Protein AF-A0A444HKR4-F1 (afdb_monomer_lite)

Secondary structure (DSSP, 8-state):
--TGGGTT--EEEEEEE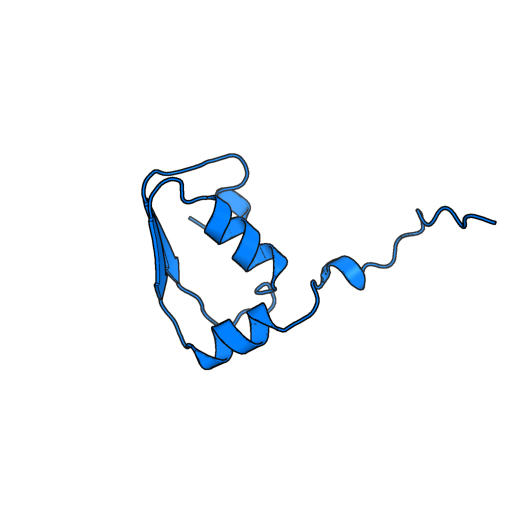E---TT--HHHHHHHHTTEEEEEEEEE-HHHHHHHHHSPPGGGG---S------

Radius of gyration: 14.67 Å; chains: 1; bounding box: 39×36×25 Å

Organism: Rhizobium leguminosarum (NCBI:txid384)

Foldseek 3Di:
DALVVCVPAADQEDEAEDDDDPPQALVSVVSRQRSHDNYYHYHYDPVSVVVRVPDDGPVVVDDDPPDDDDD

pLDDT: mean 88.63, std 10.52, range [41.53, 97.81]

Structure (mmCIF, N/CA/C/O backbone):
data_AF-A0A444HKR4-F1
#
_entry.id   AF-A0A444HKR4-F1
#
loop_
_atom_site.group_PDB
_atom_site.id
_atom_site.type_symbol
_atom_site.label_atom_id
_atom_site.label_alt_id
_atom_site.label_comp_id
_atom_site.label_asym_id
_atom_site.label_entity_id
_atom_site.label_seq_id
_atom_site.pdbx_PDB_ins_code
_atom_site.Cartn_x
_atom_site.Cartn_y
_atom_site.Cartn_z
_atom_site.occupancy
_atom_site.B_iso_or_equiv
_atom_site.auth_seq_id
_atom_site.auth_comp_id
_atom_site.auth_asym_id
_atom_site.auth_atom_id
_atom_site.pdbx_PDB_model_num
ATOM 1 N N . MET A 1 1 ? -14.144 2.588 -5.237 1.00 69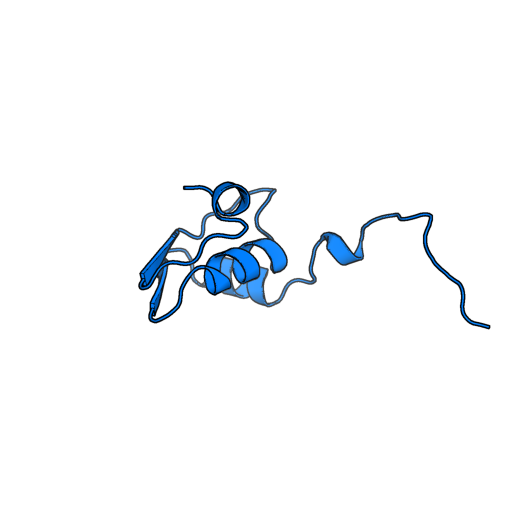.81 1 MET A N 1
ATOM 2 C CA . MET A 1 1 ? -13.559 3.865 -4.765 1.00 69.81 1 MET A CA 1
ATOM 3 C C . MET A 1 1 ? -12.084 3.877 -5.141 1.00 69.81 1 MET A C 1
ATOM 5 O O . MET A 1 1 ? -11.459 2.837 -4.999 1.00 69.81 1 ME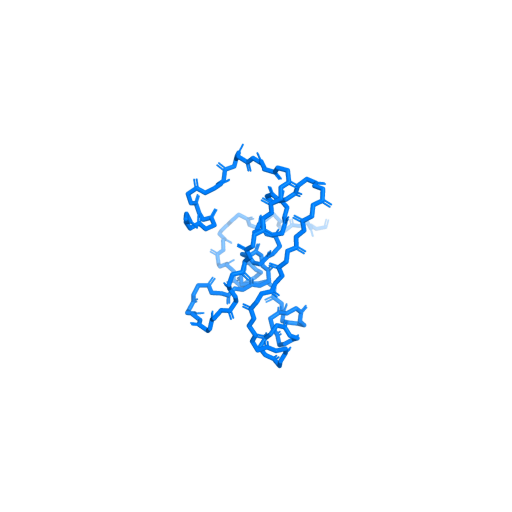T A O 1
ATOM 9 N N . SER A 1 2 ? -11.538 4.981 -5.665 1.00 85.88 2 SER A N 1
ATOM 10 C CA . SER A 1 2 ? -10.088 5.072 -5.905 1.00 85.88 2 SER A CA 1
ATOM 11 C C . SER A 1 2 ? -9.348 5.371 -4.601 1.00 85.88 2 SER A C 1
ATOM 13 O O . SER A 1 2 ? -9.928 5.964 -3.693 1.00 85.88 2 SER A O 1
ATOM 15 N N . VAL A 1 3 ? -8.065 5.009 -4.518 1.00 80.25 3 VAL A N 1
ATOM 16 C CA . VAL A 1 3 ? -7.219 5.273 -3.336 1.00 80.25 3 VAL A CA 1
ATOM 17 C C . VAL A 1 3 ? -7.226 6.758 -2.976 1.00 80.25 3 VAL A C 1
ATOM 19 O O . VAL A 1 3 ? -7.384 7.114 -1.814 1.00 80.25 3 VAL A O 1
ATOM 22 N N . HIS A 1 4 ? -7.158 7.625 -3.988 1.00 81.56 4 HIS A N 1
ATOM 23 C CA . HIS A 1 4 ? -7.221 9.070 -3.801 1.00 81.56 4 HIS A CA 1
ATOM 24 C C . HIS A 1 4 ? -8.547 9.530 -3.170 1.00 81.56 4 HIS A C 1
ATOM 26 O O . HIS A 1 4 ? -8.538 10.314 -2.230 1.00 81.56 4 HIS A O 1
ATOM 32 N N . LYS A 1 5 ? -9.691 8.977 -3.601 1.00 82.50 5 LYS A N 1
ATOM 33 C CA . LYS A 1 5 ? -11.004 9.286 -3.002 1.00 82.50 5 LYS A CA 1
ATOM 34 C C . LYS A 1 5 ? -11.194 8.698 -1.597 1.00 82.50 5 LYS A C 1
ATOM 36 O O . LYS A 1 5 ? -12.097 9.125 -0.893 1.00 82.50 5 LYS A O 1
ATOM 41 N N . ALA A 1 6 ? -10.373 7.726 -1.204 1.00 78.88 6 ALA A N 1
ATOM 42 C CA . ALA A 1 6 ? -10.403 7.094 0.113 1.00 78.88 6 ALA A CA 1
ATOM 43 C C . ALA A 1 6 ? -9.505 7.795 1.151 1.00 78.88 6 ALA A C 1
ATOM 45 O O . ALA A 1 6 ? -9.413 7.334 2.293 1.00 78.88 6 ALA A O 1
ATOM 46 N N . GLN A 1 7 ? -8.792 8.861 0.767 1.00 82.38 7 GLN A N 1
ATOM 47 C CA . GLN A 1 7 ? -7.911 9.594 1.675 1.00 82.38 7 GLN A CA 1
ATOM 48 C C . GLN A 1 7 ? -8.709 10.139 2.868 1.00 82.38 7 GLN A C 1
ATOM 50 O O . GLN A 1 7 ? -9.744 10.774 2.703 1.00 82.38 7 GLN A O 1
ATOM 55 N N . GLY A 1 8 ? -8.243 9.844 4.084 1.00 78.75 8 GLY A N 1
ATOM 56 C CA . GLY A 1 8 ? -8.930 10.214 5.330 1.00 78.75 8 GLY A CA 1
ATOM 57 C C . GLY A 1 8 ? -10.025 9.242 5.795 1.00 78.75 8 GLY A C 1
ATOM 58 O O . GLY A 1 8 ? -10.459 9.339 6.935 1.00 78.75 8 GLY A O 1
ATOM 59 N N . SER A 1 9 ? -10.427 8.259 4.982 1.00 87.00 9 SER A N 1
ATOM 60 C CA . SER A 1 9 ? -11.402 7.220 5.368 1.00 87.00 9 SER A CA 1
ATOM 61 C C . SER A 1 9 ? -10.730 5.892 5.730 1.00 87.00 9 SER A C 1
ATOM 63 O O . SER A 1 9 ? -9.706 5.553 5.147 1.00 87.00 9 SER A O 1
ATOM 65 N N . ALA A 1 10 ? -11.306 5.108 6.639 1.00 89.62 10 ALA A N 1
ATOM 66 C CA . ALA A 1 10 ? -10.838 3.758 6.963 1.00 89.62 10 ALA A CA 1
ATOM 67 C C . ALA A 1 10 ? -12.022 2.785 7.064 1.00 89.62 10 ALA A C 1
ATOM 69 O O . ALA A 1 10 ? -13.125 3.177 7.442 1.00 89.62 10 ALA A O 1
ATOM 70 N N . PHE A 1 11 ? -11.795 1.520 6.713 1.00 94.44 11 PHE A N 1
ATOM 71 C CA . PHE A 1 11 ? -12.824 0.485 6.626 1.00 94.44 11 PHE A CA 1
ATOM 72 C C . PHE A 1 11 ? -12.340 -0.784 7.320 1.00 94.44 11 PHE A C 1
ATOM 74 O O . PHE A 1 11 ? -11.164 -1.132 7.233 1.00 94.44 11 PHE A O 1
ATOM 81 N N . LYS A 1 12 ? -13.250 -1.525 7.965 1.00 95.88 12 LYS A N 1
ATOM 82 C CA . LYS A 1 12 ? -12.899 -2.790 8.637 1.00 95.88 12 LYS A CA 1
ATOM 83 C C . LYS A 1 12 ? -12.166 -3.756 7.706 1.00 95.88 12 LYS A C 1
ATOM 85 O O . LYS A 1 12 ? -11.134 -4.303 8.072 1.00 95.88 12 LYS A O 1
ATOM 90 N N . ARG A 1 13 ? -12.666 -3.924 6.481 1.00 97.25 13 ARG A N 1
ATOM 91 C CA . ARG A 1 13 ? -12.089 -4.822 5.475 1.00 97.25 13 ARG A CA 1
ATOM 92 C C . ARG A 1 13 ? -12.011 -4.123 4.124 1.00 97.25 13 ARG A C 1
ATOM 94 O O . ARG A 1 13 ? -12.964 -3.444 3.743 1.00 97.25 13 ARG A O 1
ATOM 101 N N . VAL A 1 14 ? -10.908 -4.308 3.403 1.00 96.00 14 VAL A N 1
ATOM 102 C CA . VAL A 1 14 ? -10.695 -3.743 2.060 1.00 96.00 14 VAL A CA 1
ATOM 103 C C . VAL A 1 14 ? -10.167 -4.797 1.089 1.00 96.00 14 VAL A C 1
ATOM 105 O O . VAL A 1 14 ? -9.351 -5.644 1.451 1.00 96.00 14 VAL A O 1
ATOM 108 N N . ILE A 1 15 ? -10.627 -4.720 -0.159 1.00 97.19 15 ILE A N 1
ATOM 109 C CA . ILE A 1 15 ? -10.108 -5.496 -1.290 1.00 97.19 15 ILE A CA 1
ATOM 110 C C . ILE A 1 15 ? -9.464 -4.501 -2.253 1.00 97.19 15 ILE A C 1
ATOM 112 O O . ILE A 1 15 ? -10.101 -3.522 -2.648 1.00 97.19 15 ILE A O 1
ATOM 116 N N . ILE A 1 16 ? -8.204 -4.736 -2.610 1.00 96.75 16 ILE A N 1
ATOM 117 C CA . ILE A 1 16 ? -7.394 -3.832 -3.425 1.00 96.75 16 ILE A CA 1
ATOM 118 C C . ILE A 1 16 ? -7.018 -4.566 -4.716 1.00 96.75 16 ILE A C 1
ATOM 120 O O . ILE A 1 16 ? -6.123 -5.414 -4.693 1.00 96.75 16 ILE A O 1
ATOM 124 N N . PRO A 1 17 ? -7.678 -4.262 -5.847 1.00 96.38 17 PRO A N 1
ATOM 125 C CA . PRO A 1 17 ? -7.205 -4.725 -7.140 1.00 96.38 17 PRO A CA 1
ATOM 126 C C . PRO A 1 17 ? -5.899 -3.999 -7.488 1.00 96.38 17 PRO A C 1
ATOM 128 O O . PRO A 1 17 ? -5.868 -2.769 -7.568 1.00 96.38 17 PRO A O 1
ATOM 131 N N . VAL A 1 18 ? -4.822 -4.757 -7.686 1.00 96.50 18 VAL A N 1
ATOM 132 C CA . VAL A 1 18 ? -3.516 -4.245 -8.110 1.00 96.50 18 VAL A CA 1
ATOM 133 C C . VAL A 1 18 ? -3.356 -4.532 -9.596 1.00 96.50 18 VAL A C 1
ATOM 135 O O . VAL A 1 18 ? -3.180 -5.673 -10.015 1.00 96.50 18 VAL A O 1
ATOM 138 N N . VAL A 1 19 ? -3.446 -3.472 -10.392 1.00 95.44 19 VAL A N 1
ATOM 139 C CA . VAL A 1 19 ? -3.313 -3.508 -11.850 1.00 95.44 19 VAL A CA 1
ATOM 140 C C . VAL A 1 19 ? -2.312 -2.452 -12.283 1.00 95.44 19 VAL A C 1
ATOM 142 O O . VAL A 1 19 ? -2.205 -1.403 -11.643 1.00 95.44 19 VAL A O 1
ATOM 145 N N . TRP A 1 20 ? -1.588 -2.717 -13.369 1.00 94.06 20 TRP A N 1
ATOM 146 C CA . TRP A 1 20 ? -0.597 -1.774 -13.871 1.00 94.06 20 TRP A CA 1
ATOM 147 C C . TRP A 1 20 ? -1.246 -0.422 -14.196 1.00 94.06 20 TRP A C 1
ATOM 149 O O . TRP A 1 20 ? -2.319 -0.348 -14.798 1.00 94.06 20 TRP A O 1
ATOM 159 N N . SER A 1 21 ? -0.598 0.661 -13.774 1.00 92.38 21 SER A N 1
ATOM 160 C CA . SER A 1 21 ? -1.040 2.031 -14.018 1.00 92.38 21 SER A CA 1
ATOM 161 C C . SER A 1 21 ? 0.139 2.979 -13.874 1.00 92.38 21 SER A C 1
ATOM 163 O O . SER A 1 21 ? 0.994 2.778 -13.019 1.00 92.38 21 SER A O 1
ATOM 165 N N . LYS A 1 22 ? 0.128 4.083 -14.628 1.00 89.12 22 LYS A N 1
ATOM 166 C CA . LYS A 1 22 ? 1.113 5.167 -14.476 1.00 89.12 22 LYS A CA 1
ATOM 167 C C . LYS A 1 22 ? 1.111 5.805 -13.082 1.00 89.12 22 LYS A C 1
ATOM 169 O O . LYS A 1 22 ? 2.075 6.462 -12.718 1.00 89.12 22 LYS A O 1
ATOM 174 N N . LEU A 1 23 ? 0.012 5.661 -12.339 1.00 88.75 23 LEU A N 1
ATOM 175 C CA . LEU A 1 23 ? -0.135 6.189 -10.980 1.00 88.75 23 LEU A CA 1
ATOM 176 C C . LEU A 1 23 ? 0.219 5.160 -9.901 1.00 88.75 23 LEU A C 1
ATOM 178 O O . LEU A 1 23 ? 0.253 5.512 -8.726 1.00 88.75 23 LEU A O 1
ATOM 182 N N . LEU A 1 24 ? 0.422 3.892 -10.275 1.00 92.75 24 LEU A N 1
ATOM 183 C CA . LEU A 1 24 ? 0.769 2.856 -9.317 1.00 92.75 24 LEU A CA 1
ATOM 184 C C . LEU A 1 24 ? 2.224 3.030 -8.892 1.00 92.75 24 LEU A C 1
ATOM 186 O O . LEU A 1 24 ? 3.141 2.844 -9.684 1.00 92.75 24 LEU A O 1
ATOM 190 N N . ASP A 1 25 ? 2.418 3.347 -7.619 1.00 93.69 25 ASP A N 1
ATOM 191 C CA . ASP A 1 25 ? 3.718 3.329 -6.970 1.00 93.69 25 ASP A CA 1
ATOM 192 C C . ASP A 1 25 ? 3.609 2.772 -5.543 1.00 93.69 25 ASP A C 1
ATOM 194 O O . ASP A 1 25 ? 2.515 2.485 -5.033 1.00 93.69 25 ASP A O 1
ATOM 198 N N . ARG A 1 26 ? 4.763 2.614 -4.883 1.00 93.56 26 ARG A N 1
ATOM 199 C CA . ARG A 1 26 ? 4.840 2.092 -3.513 1.00 93.56 26 ARG A CA 1
ATOM 200 C C . ARG A 1 26 ? 3.997 2.923 -2.535 1.00 93.56 26 ARG A C 1
ATOM 202 O O . ARG A 1 26 ? 3.344 2.358 -1.660 1.00 93.56 26 ARG A O 1
ATOM 209 N N . THR A 1 27 ? 3.969 4.248 -2.695 1.00 93.25 27 THR A N 1
ATOM 210 C CA . THR A 1 27 ? 3.208 5.163 -1.827 1.00 93.25 27 THR A CA 1
ATOM 211 C C . THR A 1 27 ? 1.704 4.984 -1.995 1.00 93.25 27 THR A C 1
ATOM 213 O O . THR A 1 27 ? 0.969 4.952 -1.004 1.00 93.25 27 THR A O 1
ATOM 216 N N . MET A 1 28 ? 1.225 4.837 -3.231 1.00 93.38 28 MET A N 1
ATOM 217 C CA . MET A 1 28 ? -0.184 4.608 -3.524 1.00 93.38 28 MET A CA 1
ATOM 218 C C . MET A 1 28 ? -0.635 3.257 -2.969 1.00 93.38 28 MET A C 1
ATOM 220 O O . MET A 1 28 ? -1.679 3.192 -2.316 1.00 93.38 28 MET A O 1
ATOM 224 N N . LEU A 1 29 ? 0.164 2.202 -3.162 1.00 94.94 29 LEU A N 1
ATOM 225 C CA . LEU A 1 29 ? -0.131 0.877 -2.617 1.00 94.94 29 LEU A CA 1
ATOM 226 C C . LEU A 1 29 ? -0.154 0.895 -1.080 1.00 94.94 29 LEU A C 1
ATOM 228 O O . LEU A 1 29 ? -1.113 0.413 -0.480 1.00 94.94 29 LEU A O 1
ATOM 232 N N . TYR A 1 30 ? 0.830 1.530 -0.438 1.00 93.81 30 TYR A N 1
ATOM 233 C CA . TYR A 1 30 ? 0.859 1.716 1.017 1.00 93.81 30 TYR A CA 1
ATOM 234 C C . TYR A 1 30 ? -0.370 2.484 1.528 1.00 93.81 30 TYR A C 1
ATOM 236 O O . TYR A 1 30 ? -1.026 2.079 2.490 1.00 93.81 30 TYR A O 1
ATOM 244 N N . THR A 1 31 ? -0.742 3.568 0.845 1.00 94.19 31 THR A N 1
ATOM 245 C CA . THR A 1 31 ? -1.928 4.361 1.195 1.00 94.19 31 THR A CA 1
ATOM 246 C C . THR A 1 31 ? -3.199 3.521 1.097 1.00 94.19 31 THR A C 1
ATOM 248 O O . THR A 1 31 ? -4.048 3.606 1.980 1.00 94.19 31 THR A O 1
ATOM 251 N N . ALA A 1 32 ? -3.324 2.685 0.062 1.00 94.94 32 ALA A N 1
ATOM 252 C CA . ALA A 1 32 ? -4.452 1.775 -0.110 1.00 94.94 32 ALA A CA 1
ATOM 253 C C . ALA A 1 32 ? -4.527 0.732 1.017 1.00 94.94 32 ALA A C 1
ATOM 255 O O . ALA A 1 32 ? -5.601 0.527 1.582 1.00 94.94 32 ALA A O 1
ATOM 256 N N . ILE A 1 33 ? -3.389 0.128 1.382 1.00 95.50 33 ILE A N 1
ATOM 257 C CA . ILE A 1 33 ? -3.285 -0.866 2.463 1.00 95.50 33 ILE A CA 1
ATOM 258 C C . ILE A 1 33 ? -3.743 -0.264 3.795 1.00 95.50 33 ILE A C 1
ATOM 260 O O . ILE A 1 33 ? -4.577 -0.853 4.478 1.00 95.50 33 ILE A O 1
ATOM 264 N N . THR A 1 34 ? -3.294 0.949 4.128 1.00 95.12 34 THR A N 1
ATOM 265 C CA . THR A 1 34 ? -3.672 1.623 5.387 1.00 95.12 34 THR A CA 1
ATOM 266 C C . THR A 1 34 ? -5.140 2.063 5.453 1.00 95.12 34 THR A C 1
ATOM 268 O O . THR A 1 34 ? -5.567 2.601 6.473 1.00 95.12 34 THR A O 1
ATOM 271 N N . ARG A 1 35 ? -5.944 1.868 4.394 1.00 94.44 35 ARG A N 1
ATOM 272 C CA . ARG A 1 35 ? -7.405 2.056 4.464 1.00 94.44 35 ARG A CA 1
ATOM 273 C C . ARG A 1 35 ? -8.115 0.877 5.141 1.00 94.44 35 ARG A C 1
ATOM 275 O O . ARG A 1 35 ? -9.265 1.044 5.540 1.00 94.44 35 ARG A O 1
ATOM 282 N N . GLY A 1 36 ? -7.478 -0.293 5.242 1.00 95.94 36 GLY A N 1
ATOM 283 C CA . GLY A 1 36 ? -8.003 -1.460 5.953 1.00 95.94 36 GLY A CA 1
ATOM 284 C C . GLY A 1 36 ? -7.615 -1.452 7.429 1.00 95.94 36 GLY A C 1
ATOM 285 O O . GLY A 1 36 ? -6.459 -1.208 7.755 1.00 95.94 36 GLY A O 1
ATOM 286 N N . ILE A 1 37 ? -8.575 -1.729 8.312 1.00 96.12 37 ILE A N 1
ATOM 287 C CA . ILE A 1 37 ? -8.353 -1.768 9.767 1.00 96.12 37 ILE A CA 1
ATOM 288 C C . ILE A 1 37 ? -8.083 -3.200 10.248 1.00 96.12 37 ILE A C 1
ATOM 290 O O . ILE A 1 37 ? -7.154 -3.422 11.014 1.00 96.12 37 ILE A O 1
ATOM 294 N N . GLU A 1 38 ? -8.885 -4.170 9.804 1.00 97.12 38 GLU A N 1
ATOM 295 C CA . GLU A 1 38 ? -8.827 -5.562 10.277 1.00 97.12 38 GLU A CA 1
ATOM 296 C C . GLU A 1 38 ? -8.322 -6.519 9.190 1.00 97.12 38 GLU A C 1
ATOM 298 O O . GLU A 1 38 ? -7.619 -7.484 9.479 1.00 97.12 38 GLU A O 1
ATOM 303 N N . THR A 1 39 ? -8.689 -6.300 7.922 1.00 97.81 39 THR A N 1
ATOM 304 C CA . THR A 1 39 ? -8.278 -7.190 6.822 1.00 97.81 39 THR A CA 1
ATOM 305 C C . THR A 1 39 ? -8.045 -6.427 5.529 1.00 97.81 39 THR A C 1
ATOM 307 O O . THR A 1 39 ? -8.856 -5.590 5.123 1.00 97.81 39 THR A O 1
ATOM 310 N N . VAL A 1 40 ? -6.961 -6.785 4.846 1.00 97.56 40 VAL A N 1
ATOM 311 C CA . VAL A 1 40 ? -6.613 -6.303 3.510 1.00 97.56 40 VAL A CA 1
ATOM 312 C C . VAL A 1 40 ? -6.416 -7.513 2.606 1.00 97.56 40 VAL A C 1
ATOM 314 O O . VAL A 1 40 ? -5.639 -8.406 2.933 1.00 97.56 40 VAL A O 1
ATOM 317 N N . VAL A 1 41 ? -7.104 -7.536 1.466 1.00 97.81 41 VAL A N 1
ATOM 318 C CA . VAL A 1 41 ? -6.912 -8.553 0.424 1.00 97.81 41 VAL A CA 1
ATOM 319 C C . VAL A 1 41 ? -6.391 -7.870 -0.832 1.00 97.81 41 VAL A C 1
ATOM 321 O O . VAL A 1 41 ? -7.075 -7.020 -1.401 1.00 97.81 41 VAL A O 1
ATOM 324 N N . LEU A 1 42 ? -5.187 -8.237 -1.268 1.00 97.25 42 LEU A N 1
ATOM 325 C CA . LEU A 1 42 ? -4.632 -7.804 -2.550 1.00 97.25 42 LEU A CA 1
ATOM 326 C C . LEU A 1 42 ? -5.040 -8.802 -3.636 1.00 97.25 42 LEU A C 1
ATOM 328 O O . LEU A 1 42 ? -4.911 -10.008 -3.443 1.00 97.25 42 LEU A O 1
ATOM 332 N N . VAL A 1 43 ? -5.523 -8.302 -4.771 1.00 97.62 43 VAL A N 1
ATOM 333 C CA . VAL A 1 43 ? -5.917 -9.130 -5.919 1.00 97.62 43 VAL A CA 1
ATOM 334 C C . VAL A 1 43 ? -5.197 -8.617 -7.156 1.00 97.62 43 VAL A C 1
ATOM 336 O O . VAL A 1 43 ? -5.44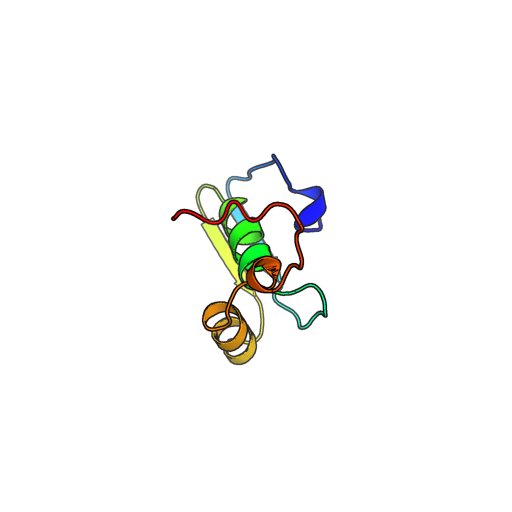4 -7.493 -7.584 1.00 97.62 43 VAL A O 1
ATOM 339 N N . GLY A 1 44 ? -4.306 -9.416 -7.733 1.00 95.25 44 GLY A N 1
ATOM 340 C CA . GLY A 1 44 ? -3.531 -9.016 -8.904 1.00 95.25 44 GLY A CA 1
ATOM 341 C C . GLY A 1 44 ? -2.345 -9.936 -9.163 1.00 95.25 44 GLY A C 1
ATOM 342 O O . GLY A 1 44 ? -2.218 -10.991 -8.543 1.00 95.25 44 GLY A O 1
ATOM 343 N N . ASP A 1 45 ? -1.483 -9.514 -10.082 1.00 97.12 45 ASP A N 1
ATOM 344 C CA . ASP A 1 45 ? -0.247 -10.220 -10.410 1.00 97.12 45 ASP A CA 1
ATOM 345 C C . ASP A 1 45 ? 0.799 -10.032 -9.300 1.00 97.12 45 ASP A C 1
ATOM 347 O O . ASP A 1 45 ? 1.168 -8.908 -8.947 1.00 97.12 45 ASP A O 1
ATOM 351 N N . ILE A 1 46 ? 1.297 -11.146 -8.761 1.00 96.50 46 ILE A N 1
ATOM 352 C CA . ILE A 1 46 ? 2.316 -11.147 -7.713 1.00 96.50 46 ILE A CA 1
ATOM 353 C C . ILE A 1 46 ? 3.645 -10.552 -8.195 1.00 96.50 46 ILE A C 1
ATOM 355 O O . ILE A 1 46 ? 4.341 -9.921 -7.402 1.00 96.50 46 ILE A O 1
ATOM 359 N N . ALA A 1 47 ? 3.988 -10.693 -9.481 1.00 96.81 47 ALA A N 1
ATOM 360 C CA . ALA A 1 47 ? 5.202 -10.112 -10.045 1.00 96.81 47 ALA A CA 1
ATOM 361 C C . ALA A 1 47 ? 5.134 -8.579 -10.023 1.00 96.81 47 ALA A C 1
ATOM 363 O O . ALA A 1 47 ? 6.053 -7.937 -9.518 1.00 96.81 47 ALA A O 1
ATOM 364 N N . LEU A 1 48 ? 4.006 -8.006 -10.457 1.00 96.06 48 LEU A N 1
ATOM 365 C CA . LEU A 1 48 ? 3.752 -6.565 -10.387 1.00 96.06 48 LEU A CA 1
ATOM 366 C C . LEU A 1 48 ? 3.756 -6.056 -8.941 1.00 96.06 48 LEU A C 1
ATOM 368 O O . LEU A 1 48 ? 4.338 -5.014 -8.646 1.00 96.06 48 LEU A O 1
ATOM 372 N N . ILE A 1 49 ? 3.109 -6.780 -8.023 1.00 95.75 49 ILE A N 1
ATOM 373 C CA . ILE A 1 49 ? 3.097 -6.407 -6.602 1.00 95.75 49 ILE A CA 1
ATOM 374 C C . ILE A 1 49 ? 4.529 -6.376 -6.058 1.00 95.75 49 ILE A C 1
ATOM 376 O O . ILE A 1 49 ? 4.907 -5.396 -5.422 1.00 95.75 49 ILE A O 1
ATOM 380 N N . ASN A 1 50 ? 5.335 -7.402 -6.341 1.00 96.31 50 ASN A N 1
ATOM 381 C CA . ASN A 1 50 ? 6.729 -7.460 -5.905 1.00 96.31 50 ASN A CA 1
ATOM 382 C C . ASN A 1 50 ? 7.569 -6.329 -6.509 1.00 96.31 50 ASN A C 1
ATOM 384 O O . ASN A 1 50 ? 8.338 -5.700 -5.786 1.00 96.31 50 ASN A O 1
ATOM 388 N N . GLU A 1 51 ? 7.397 -6.026 -7.796 1.00 95.62 51 GLU A N 1
ATOM 389 C CA . GLU A 1 51 ? 8.074 -4.909 -8.463 1.00 95.62 51 GLU A CA 1
ATOM 390 C C . GLU A 1 51 ? 7.785 -3.579 -7.751 1.00 95.62 51 GLU A C 1
ATOM 392 O O . GLU A 1 51 ? 8.705 -2.876 -7.331 1.00 95.62 51 GLU A O 1
ATOM 397 N N . ILE A 1 52 ? 6.505 -3.266 -7.532 1.00 95.06 52 ILE A N 1
ATOM 398 C CA . ILE A 1 52 ? 6.072 -2.023 -6.881 1.00 95.06 52 ILE A CA 1
ATOM 399 C C . ILE A 1 52 ? 6.518 -1.966 -5.422 1.00 95.06 52 ILE A C 1
ATOM 401 O O 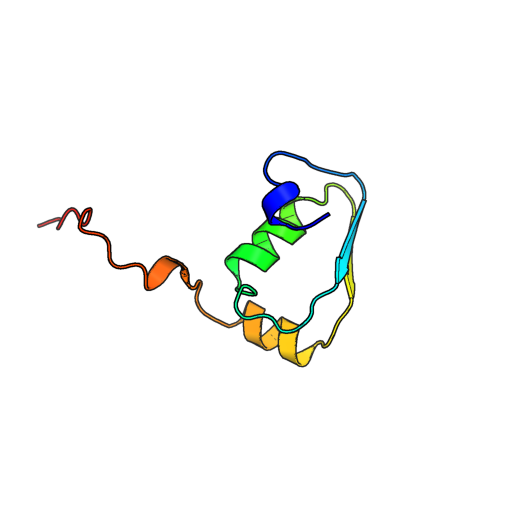. ILE A 1 52 ? 6.925 -0.912 -4.928 1.00 95.06 52 ILE A O 1
ATOM 405 N N . VAL A 1 53 ? 6.454 -3.097 -4.718 1.00 93.25 53 VAL A N 1
ATOM 406 C CA . VAL A 1 53 ? 6.912 -3.190 -3.334 1.00 93.25 53 VAL A CA 1
ATOM 407 C C . VAL A 1 53 ? 8.420 -3.035 -3.249 1.00 93.25 53 VAL A C 1
ATOM 409 O O . VAL A 1 53 ? 8.852 -2.538 -2.225 1.00 93.25 53 VAL A O 1
ATOM 412 N N . LEU A 1 54 ? 9.228 -3.368 -4.257 1.00 93.44 54 LEU A N 1
ATOM 413 C CA . LEU A 1 54 ? 10.686 -3.173 -4.240 1.00 93.44 54 LEU A CA 1
ATOM 414 C C . LEU A 1 54 ? 11.126 -1.796 -4.763 1.00 93.44 54 LEU A C 1
ATOM 416 O O . LEU A 1 54 ? 12.178 -1.304 -4.356 1.00 93.44 54 LEU A O 1
ATOM 420 N N . ALA A 1 55 ? 10.317 -1.152 -5.604 1.00 89.62 55 ALA A N 1
ATOM 421 C CA . ALA A 1 55 ? 10.612 0.155 -6.179 1.00 89.62 55 ALA A CA 1
ATOM 422 C C . ALA A 1 55 ? 10.691 1.283 -5.130 1.00 89.62 55 ALA A C 1
ATOM 424 O O . ALA A 1 55 ? 9.992 1.291 -4.110 1.00 89.62 55 ALA A O 1
ATOM 425 N N . ALA A 1 56 ? 11.532 2.284 -5.406 1.00 83.00 56 ALA A N 1
ATOM 426 C CA . ALA A 1 56 ? 11.564 3.515 -4.626 1.00 83.00 56 ALA A CA 1
ATOM 427 C C . ALA A 1 56 ? 10.271 4.332 -4.846 1.00 83.00 56 ALA A C 1
ATOM 429 O O . ALA A 1 56 ? 9.758 4.370 -5.967 1.00 83.00 56 ALA A O 1
ATOM 430 N N . PRO A 1 57 ? 9.744 5.018 -3.814 1.00 79.50 57 PRO A N 1
ATOM 431 C CA . PRO A 1 57 ? 8.621 5.937 -3.976 1.00 79.50 57 PRO A CA 1
ATOM 432 C C . PRO A 1 57 ? 8.904 7.011 -5.031 1.00 79.50 57 PRO A C 1
ATOM 434 O O . PRO A 1 57 ? 9.953 7.657 -4.994 1.00 79.50 57 PRO A O 1
ATOM 437 N N . SER A 1 58 ? 7.936 7.269 -5.916 1.00 78.88 58 SER A N 1
ATOM 438 C CA . SER A 1 58 ? 8.068 8.304 -6.953 1.00 78.88 58 SER A CA 1
ATOM 439 C C . SER A 1 58 ? 8.266 9.708 -6.362 1.00 78.88 58 SER A C 1
ATOM 441 O O . SER A 1 58 ? 8.934 10.559 -6.950 1.00 78.88 58 SER A O 1
ATOM 443 N N . SER A 1 59 ? 7.761 9.933 -5.145 1.00 77.06 59 SER A N 1
ATOM 444 C CA . SER A 1 59 ? 7.895 11.186 -4.399 1.00 77.06 59 SER A CA 1
ATOM 445 C C . SER A 1 59 ? 9.343 11.593 -4.117 1.00 77.06 59 SER A C 1
ATOM 447 O O . SER A 1 59 ? 9.605 12.788 -3.980 1.00 77.06 59 SER A O 1
ATOM 449 N N . LEU A 1 60 ? 10.288 10.646 -4.073 1.00 77.25 60 LEU A N 1
ATOM 450 C CA . LEU A 1 60 ? 11.709 10.942 -3.858 1.00 77.25 60 LEU A CA 1
ATOM 451 C C . LEU A 1 60 ? 12.353 11.666 -5.048 1.00 77.25 60 LEU A C 1
ATOM 453 O O . LEU A 1 60 ? 13.351 12.359 -4.878 1.00 77.25 60 LEU A O 1
ATOM 457 N N . GLN A 1 61 ? 11.769 11.551 -6.242 1.00 80.19 61 GLN A N 1
ATOM 458 C CA . GLN A 1 61 ? 12.253 12.227 -7.448 1.00 80.19 61 GLN A CA 1
ATOM 459 C C . GLN A 1 61 ? 11.616 13.608 -7.653 1.00 80.19 61 GLN A C 1
ATOM 461 O O . GLN A 1 61 ? 11.862 14.262 -8.665 1.00 80.19 61 GLN A O 1
ATOM 466 N N . ARG A 1 62 ? 10.789 14.083 -6.709 1.00 81.19 62 ARG A N 1
ATOM 467 C CA . ARG A 1 62 ? 10.114 15.375 -6.841 1.00 81.19 62 ARG A CA 1
ATOM 468 C C . ARG A 1 62 ? 11.130 16.514 -6.764 1.00 81.19 62 ARG A C 1
ATOM 470 O O . ARG A 1 62 ? 11.739 16.746 -5.721 1.00 81.19 62 ARG A O 1
ATOM 477 N N . THR A 1 63 ? 11.259 17.275 -7.846 1.00 83.75 63 THR A N 1
ATOM 478 C CA . THR A 1 63 ? 11.991 18.542 -7.835 1.00 83.75 63 THR A CA 1
ATOM 479 C C . THR A 1 63 ? 11.250 19.532 -6.945 1.00 83.75 63 THR A C 1
ATOM 481 O O . THR A 1 63 ? 10.121 19.926 -7.233 1.00 83.75 63 THR A O 1
ATOM 484 N N . THR A 1 64 ? 11.878 19.925 -5.842 1.00 83.25 64 THR A N 1
ATOM 485 C CA . THR A 1 64 ? 11.347 20.930 -4.921 1.00 83.25 64 THR A CA 1
ATOM 486 C C . THR A 1 64 ? 12.416 21.972 -4.640 1.00 83.25 64 THR A C 1
ATOM 488 O O . THR A 1 64 ? 13.539 21.603 -4.309 1.00 83.25 64 THR A O 1
ATOM 491 N N . ALA A 1 65 ? 12.058 23.254 -4.689 1.00 85.19 65 ALA A N 1
ATOM 492 C CA . ALA A 1 65 ? 12.936 24.350 -4.264 1.00 85.19 65 ALA A CA 1
ATOM 493 C C . ALA A 1 65 ? 13.049 24.480 -2.727 1.00 85.19 65 ALA A C 1
ATOM 495 O O . ALA A 1 65 ? 13.819 25.287 -2.228 1.00 85.19 65 ALA A O 1
ATOM 496 N N . LEU A 1 66 ? 12.286 23.678 -1.975 1.00 82.25 66 LEU A N 1
ATOM 497 C CA . LEU A 1 66 ? 12.300 23.605 -0.512 1.00 82.25 66 LEU A CA 1
ATOM 498 C C . LEU A 1 66 ? 13.322 22.562 -0.020 1.00 82.25 66 LEU A C 1
ATOM 500 O O . LEU A 1 66 ? 12.961 21.619 0.682 1.00 82.25 66 LEU A O 1
ATOM 504 N N . ARG A 1 67 ? 14.580 22.666 -0.453 1.00 72.06 67 ARG A N 1
ATOM 505 C CA . ARG A 1 67 ? 15.680 21.917 0.167 1.00 72.06 67 ARG A CA 1
ATOM 506 C C . ARG A 1 67 ? 16.406 22.881 1.090 1.00 72.06 67 ARG A C 1
ATOM 508 O O . ARG A 1 67 ? 16.973 23.862 0.625 1.00 72.06 67 ARG A O 1
ATOM 515 N N . PHE A 1 68 ? 16.292 22.645 2.390 1.00 68.12 68 PHE A N 1
ATOM 516 C CA . PHE A 1 68 ? 17.135 23.317 3.365 1.00 68.12 68 PHE A CA 1
ATOM 517 C C . PHE A 1 68 ? 18.457 22.553 3.352 1.00 68.12 68 PHE A C 1
ATOM 519 O O . PHE A 1 68 ? 18.503 21.420 3.824 1.00 68.12 68 PHE A O 1
ATOM 526 N N . ASP A 1 69 ? 19.478 23.110 2.705 1.00 67.25 69 ASP A N 1
ATOM 527 C CA . ASP A 1 69 ? 20.833 22.578 2.830 1.00 67.25 69 ASP A CA 1
ATOM 528 C C . ASP A 1 69 ? 21.271 22.782 4.288 1.00 67.25 69 ASP A C 1
ATOM 530 O O . ASP A 1 69 ? 21.383 23.915 4.762 1.00 67.25 69 ASP A O 1
ATOM 534 N N . GLU A 1 70 ? 21.447 21.682 5.019 1.00 57.69 70 GLU A N 1
ATOM 535 C CA . GLU A 1 70 ? 22.132 21.679 6.310 1.00 57.69 70 GLU A CA 1
ATOM 536 C C . GLU A 1 70 ? 23.640 21.687 6.025 1.00 57.69 70 GLU A C 1
ATOM 538 O O . GLU A 1 70 ? 24.169 20.745 5.432 1.00 57.69 70 GLU A O 1
ATOM 543 N N . ASN A 1 71 ? 24.301 22.786 6.398 1.00 41.53 71 ASN A N 1
ATOM 544 C CA . ASN A 1 71 ? 25.749 22.816 6.627 1.00 41.53 71 ASN A CA 1
ATOM 545 C C . ASN A 1 71 ? 26.089 22.015 7.885 1.00 41.53 71 ASN A C 1
ATOM 547 O O . ASN A 1 71 ? 25.361 22.198 8.890 1.00 41.53 71 ASN A O 1
#

InterPro domains:
  IPR027417 P-loop containing nucleoside triphosphate hydrolase [G3DSA:3.40.50.300] (1-60)
  IPR027417 P-loop containing nucl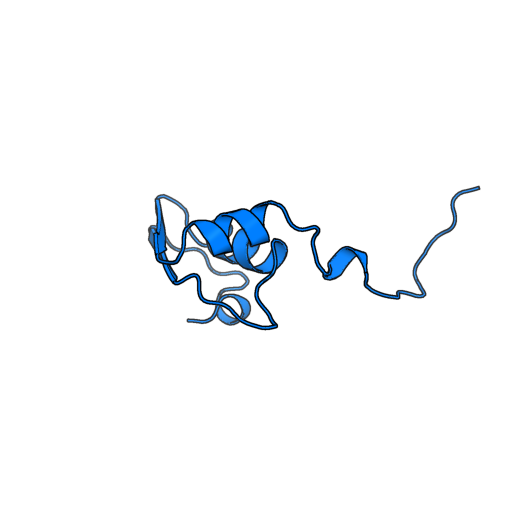eoside triphosphate hydrolase [SSF52540] (1-50)
  IPR027785 UvrD-like helicase C-terminal domain [PF13538] (1-43)

Sequence (71 aa):
MSVHKAQGSAFKRVIIPVVWSKLLDRTMLYTAITRGIETVVLVGDIALINEIVLAAPSSLQRTTALRFDEN